Protein AF-000000008453764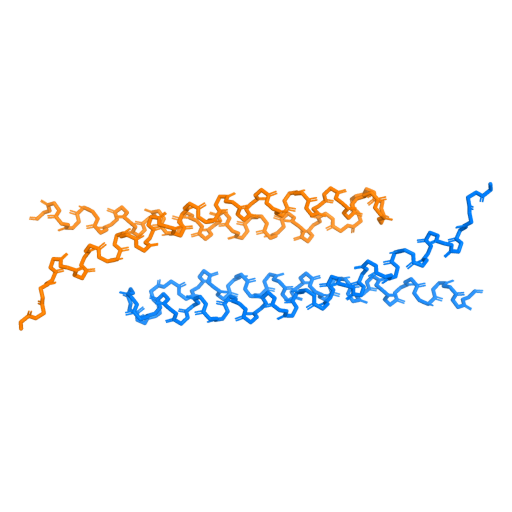3 (afdb_homodimer)

Foldseek 3Di:
DPPPVVVLVVLLVVLVVLLVVLVVVLVVLVVVLVVCCVVVNPPPPVVVSVVVNVVSVVVSVVSVVVSVVSVVVVVD/DPDVVVVLVVLLVVLVVLLVVLVVVLVVLVVVQVVCCVPVNPPPPVVVSVVVNVVSVVVSVVSVVVSVVSVVVVVD

Radius of gyration: 19.72 Å; Cα contacts (8 Å, |Δi|>4): 108; chains: 2; bounding box: 25×71×44 Å

Solvent-accessible surface area (backbone atoms only — not comparable to full-atom values): 8203 Å² total; per-residue (Å²): 125,88,54,64,64,55,53,49,47,52,39,48,52,49,35,53,53,48,42,57,50,39,55,54,47,43,53,52,48,54,53,51,43,54,52,48,30,71,63,74,34,78,77,74,60,46,65,46,45,52,51,46,42,52,48,45,51,54,38,34,50,51,40,52,52,50,44,50,52,53,58,54,60,68,70,103,129,85,54,64,67,56,54,50,49,52,38,47,52,49,35,53,52,46,45,55,50,39,56,54,48,42,54,51,46,54,52,52,45,54,50,47,28,72,64,71,36,77,76,73,60,47,66,46,44,51,52,46,43,49,48,47,52,54,36,32,50,52,39,51,52,51,44,50,53,53,55,54,60,69,71,104

Nearest PDB structures (foldseek):
  6b87-assembly1_A-2  TM=8.446E-01  e=6.698E+00  synthetic construct
  3etx-assembly2_B  TM=4.172E-01  e=1.725E+00  Fusobacterium nucleatum
  6pyu-assembly1_B  TM=4.986E-01  e=2.383E+00  Homo sapiens
  8cwy-assembly1_F  TM=7.274E-01  e=1.571E+00  synthetic construct
  8cwy-assembly1_B  TM=7.202E-01  e=1.675E+00  synthetic construct

Secondary structure (DSSP, 8-state):
---HHHHHHHHHHHHHHHHHHHHHHHHHHHHHHHHHHHHH-TTSSHHHHHHHHHHHHHHHHHHHHHHHHHHHHHH-/---HHHHHHHHHHHHHHHHHHHHHHHHHHHHHHHHHHHHH-TTSSHHHHHHHHHHHHHHHHHHHHHHHHHHHHHH-

pLDDT: mean 89.48, std 11.28, range [46.53, 97.88]

Sequence (152 aa):
MVDINSIHGDKIEFLKSNIAAYEKRIEKIKREKLKAQKILGPNIIDDVYDMRIKTIEDGKQRFENLLKELMENQAMMVDINSIHGDKIEFLKSNIAAYEKRIEKIKREKLKAQKILGPNIIDDVYDMRIKTIEDGKQRFENLLKELMENQAM

Structure (mmCIF, N/CA/C/O backbone):
data_AF-0000000084537643-model_v1
#
loop_
_entity.id
_entity.type
_entity.pdbx_description
1 polymer 'Uncharacterized protein'
#
loop_
_atom_site.group_PDB
_atom_site.id
_atom_site.type_symbol
_atom_site.label_atom_id
_atom_site.label_alt_id
_atom_site.label_comp_id
_atom_site.label_asym_id
_atom_site.label_entity_id
_atom_site.label_seq_id
_atom_site.pdbx_PDB_ins_code
_atom_site.Cartn_x
_atom_site.Cartn_y
_atom_site.Cartn_z
_atom_site.occupancy
_atom_site.B_iso_or_equiv
_atom_site.auth_seq_id
_atom_site.auth_comp_id
_atom_site.auth_asym_id
_atom_site.auth_atom_id
_atom_site.pdbx_PDB_model_num
ATOM 1 N N . MET A 1 1 ? -2.725 -39.375 -4.285 1 46.53 1 MET A N 1
ATOM 2 C CA . MET A 1 1 ? -1.681 -39 -5.234 1 46.53 1 MET A CA 1
ATOM 3 C C . MET A 1 1 ? -1.747 -37.5 -5.562 1 46.53 1 MET A C 1
ATOM 5 O O . MET A 1 1 ? -2.771 -37.031 -6.039 1 46.53 1 MET A O 1
ATOM 9 N N . VAL A 1 2 ? -1.014 -36.844 -4.723 1 56.47 2 VAL A N 1
ATOM 10 C CA . VAL A 1 2 ? -1.14 -35.406 -4.84 1 56.47 2 VAL A CA 1
ATOM 11 C C . VAL A 1 2 ? -0.861 -34.969 -6.277 1 56.47 2 VAL A C 1
ATOM 13 O O . VAL A 1 2 ? 0.199 -35.281 -6.828 1 56.47 2 VAL A O 1
ATOM 16 N N . ASP A 1 3 ? -1.817 -34.594 -6.965 1 62.81 3 ASP A N 1
ATOM 17 C CA . ASP A 1 3 ? -1.731 -34.219 -8.375 1 62.81 3 ASP A CA 1
ATOM 18 C C . ASP A 1 3 ? -0.936 -32.906 -8.547 1 62.81 3 ASP A C 1
ATOM 20 O O . ASP A 1 3 ? -1.397 -31.844 -8.156 1 62.81 3 ASP A O 1
ATOM 24 N N . ILE A 1 4 ? 0.234 -33.031 -8.984 1 69.31 4 ILE A N 1
ATOM 25 C CA . ILE A 1 4 ? 1.209 -31.969 -9.219 1 69.31 4 ILE A CA 1
ATOM 26 C C . ILE A 1 4 ? 0.588 -30.875 -10.086 1 69.31 4 ILE A C 1
ATOM 28 O O . ILE A 1 4 ? 0.836 -29.688 -9.875 1 69.31 4 ILE A O 1
ATOM 32 N N . ASN A 1 5 ? -0.252 -31.344 -10.875 1 69.19 5 ASN A N 1
ATOM 33 C CA . ASN A 1 5 ? -0.907 -30.391 -11.766 1 69.19 5 ASN A CA 1
ATOM 34 C C . ASN A 1 5 ? -1.872 -29.484 -11.008 1 69.19 5 ASN A C 1
ATOM 36 O O . ASN A 1 5 ? -2.023 -28.312 -11.352 1 69.19 5 ASN A O 1
ATOM 40 N N . SER A 1 6 ? -2.471 -30.031 -10.109 1 67.38 6 SER A N 1
ATOM 41 C CA . SER A 1 6 ? -3.404 -29.266 -9.297 1 67.38 6 SER A CA 1
ATOM 42 C C . SER A 1 6 ? -2.672 -28.234 -8.453 1 67.38 6 SER A C 1
ATOM 44 O O . SER A 1 6 ? -3.135 -27.094 -8.312 1 67.38 6 SER A O 1
ATOM 46 N N . ILE A 1 7 ? -1.521 -28.719 -8.031 1 71.44 7 ILE A N 1
ATOM 47 C CA . ILE A 1 7 ? -0.742 -27.812 -7.203 1 71.44 7 ILE A CA 1
ATOM 48 C C . ILE A 1 7 ? -0.223 -26.656 -8.055 1 71.44 7 ILE A C 1
ATOM 50 O O . ILE A 1 7 ? -0.243 -25.5 -7.625 1 71.44 7 ILE A O 1
ATOM 54 N N . HIS A 1 8 ? 0.043 -26.969 -9.258 1 83.56 8 HIS A N 1
ATOM 55 C CA . HIS A 1 8 ? 0.517 -25.953 -10.195 1 83.56 8 HIS A CA 1
ATOM 56 C C . HIS A 1 8 ? -0.595 -24.969 -10.562 1 83.56 8 HIS A C 1
ATOM 58 O O . HIS A 1 8 ? -0.368 -23.766 -10.617 1 83.56 8 HIS A O 1
ATOM 64 N N . GLY A 1 9 ? -1.767 -25.531 -10.664 1 81.81 9 GLY A N 1
ATOM 65 C CA . GLY A 1 9 ? -2.914 -24.688 -10.961 1 81.81 9 GLY A CA 1
ATOM 66 C C . GLY A 1 9 ? -3.27 -23.734 -9.836 1 81.81 9 GLY A C 1
ATOM 67 O O . GLY A 1 9 ? -3.574 -22.562 -10.078 1 81.81 9 GLY A O 1
ATOM 68 N N . ASP A 1 10 ? -3.148 -24.25 -8.695 1 86.62 10 ASP A N 1
ATOM 69 C CA . ASP A 1 10 ? -3.457 -23.438 -7.523 1 86.62 10 ASP A CA 1
ATOM 70 C C . ASP A 1 10 ? -2.467 -22.281 -7.383 1 86.62 10 ASP A C 1
ATOM 72 O O . ASP A 1 10 ? -2.848 -21.172 -7.016 1 86.62 10 ASP A O 1
ATOM 76 N N . LYS A 1 11 ? -1.196 -22.578 -7.73 1 91.62 11 LYS A N 1
ATOM 77 C CA . LYS A 1 11 ? -0.169 -21.547 -7.645 1 91.62 11 LYS A CA 1
ATOM 78 C C . LYS A 1 11 ? -0.389 -20.453 -8.695 1 91.62 11 LYS A C 1
ATOM 80 O O . LYS A 1 11 ? -0.272 -19.266 -8.398 1 91.62 11 LYS A O 1
ATOM 85 N N . ILE A 1 12 ? -0.763 -20.953 -9.859 1 90.94 12 ILE A N 1
ATOM 86 C CA . ILE A 1 12 ? -0.989 -20.016 -10.953 1 90.94 12 ILE A CA 1
ATOM 87 C C . ILE A 1 12 ? -2.182 -19.125 -10.625 1 90.94 12 ILE A C 1
ATOM 89 O O . ILE A 1 12 ? -2.115 -17.906 -10.805 1 90.94 12 ILE A O 1
ATOM 93 N N . GLU A 1 13 ? -3.262 -19.75 -10.109 1 92.12 13 GLU A N 1
ATOM 94 C CA . GLU A 1 13 ? -4.449 -18.984 -9.742 1 92.12 13 GLU A CA 1
ATOM 95 C C . GLU A 1 13 ? -4.145 -18 -8.617 1 92.12 13 GLU A C 1
ATOM 97 O O . GLU A 1 13 ? -4.617 -16.859 -8.641 1 92.12 13 GLU A O 1
ATOM 102 N N . PHE A 1 14 ? -3.398 -18.375 -7.746 1 94.81 14 PHE A N 1
ATOM 103 C CA . PHE A 1 14 ? -3.004 -17.531 -6.629 1 94.81 14 PHE A CA 1
ATOM 104 C C . PHE A 1 14 ? -2.213 -16.328 -7.121 1 94.81 14 PHE A C 1
ATOM 106 O O . PHE A 1 14 ? -2.498 -15.188 -6.73 1 94.81 14 PHE A O 1
ATOM 113 N N . LEU A 1 15 ? -1.319 -16.594 -7.914 1 95.25 15 LEU A N 1
ATOM 114 C CA . LEU A 1 15 ? -0.465 -15.516 -8.414 1 95.25 15 LEU A CA 1
ATOM 115 C C . LEU A 1 15 ? -1.269 -14.523 -9.242 1 95.25 15 LEU A C 1
ATOM 117 O O . LEU A 1 15 ? -1.133 -13.312 -9.07 1 95.25 15 LEU A O 1
ATOM 121 N N . LYS A 1 16 ? -2.141 -15.031 -10.094 1 94.44 16 LYS A N 1
ATOM 122 C CA . LYS A 1 16 ? -2.963 -14.156 -10.922 1 94.44 16 LYS A CA 1
ATOM 123 C C . LYS A 1 16 ? -3.883 -13.289 -10.062 1 94.44 16 LYS A C 1
ATOM 125 O O . LYS A 1 16 ? -4.051 -12.102 -10.32 1 94.44 16 LYS A O 1
ATOM 130 N N . SER A 1 17 ? -4.449 -13.867 -9.047 1 94.25 17 SER A N 1
ATOM 131 C CA . SER A 1 17 ? -5.344 -13.148 -8.148 1 94.25 17 SER A CA 1
ATOM 132 C C . SER A 1 17 ? -4.605 -12.047 -7.398 1 94.25 17 SER A C 1
ATOM 134 O O . SER A 1 17 ? -5.156 -10.961 -7.176 1 94.25 17 SER A O 1
ATOM 136 N N . ASN A 1 18 ? -3.385 -12.367 -7.109 1 94 18 ASN A N 1
ATOM 137 C CA . ASN A 1 18 ? -2.611 -11.375 -6.375 1 94 18 ASN A CA 1
ATOM 138 C C . ASN A 1 18 ? -2.199 -10.211 -7.27 1 94 18 ASN A C 1
ATOM 140 O O . ASN A 1 18 ? -2.203 -9.055 -6.84 1 94 18 ASN A O 1
ATOM 144 N N . ILE A 1 19 ? -1.903 -10.531 -8.453 1 95.06 19 ILE A N 1
ATOM 145 C CA . ILE A 1 19 ? -1.547 -9.477 -9.398 1 95.06 19 ILE A CA 1
ATOM 146 C C . ILE A 1 19 ? -2.725 -8.516 -9.562 1 95.06 19 ILE A C 1
ATOM 148 O O . ILE A 1 19 ? -2.553 -7.297 -9.508 1 95.06 19 ILE A O 1
ATOM 152 N N . ALA A 1 20 ? -3.896 -9.047 -9.703 1 94.62 20 ALA A N 1
ATOM 153 C CA . ALA A 1 20 ? -5.098 -8.227 -9.828 1 94.62 20 ALA A CA 1
ATOM 154 C C . ALA A 1 20 ? -5.344 -7.422 -8.555 1 94.62 20 ALA A C 1
ATOM 156 O O . ALA A 1 20 ? -5.699 -6.242 -8.617 1 94.62 20 ALA A O 1
ATOM 157 N N . ALA A 1 21 ? -5.195 -8.047 -7.387 1 94.38 21 ALA A N 1
ATOM 158 C CA . ALA A 1 21 ? -5.406 -7.383 -6.102 1 94.38 21 ALA A CA 1
ATOM 159 C C . ALA A 1 21 ? -4.43 -6.223 -5.918 1 94.38 21 ALA A C 1
ATOM 161 O O . ALA A 1 21 ? -4.789 -5.18 -5.363 1 94.38 21 ALA A O 1
ATOM 162 N N . TYR A 1 22 ? -3.209 -6.367 -6.43 1 95.06 22 TYR A N 1
ATOM 163 C CA . TYR A 1 22 ? -2.186 -5.336 -6.277 1 95.06 22 TYR A CA 1
ATOM 164 C C . TYR A 1 22 ? -2.527 -4.105 -7.105 1 95.06 22 TYR A C 1
ATOM 166 O O . TYR A 1 22 ? -2.277 -2.975 -6.68 1 95.06 22 TYR A O 1
ATOM 174 N N . GLU A 1 23 ? -3.15 -4.336 -8.188 1 93.44 23 GLU A N 1
ATOM 175 C CA . GLU A 1 23 ? -3.59 -3.211 -9.008 1 93.44 23 GLU A CA 1
ATOM 176 C C . GLU A 1 23 ? -4.656 -2.387 -8.289 1 93.44 23 GLU A C 1
ATOM 178 O O . GLU A 1 23 ? -4.602 -1.155 -8.289 1 93.44 23 GLU A O 1
ATOM 183 N N . LYS A 1 24 ? -5.543 -3.123 -7.645 1 95.69 24 LYS A N 1
ATOM 184 C CA . LYS A 1 24 ? -6.598 -2.451 -6.895 1 95.69 24 LYS A CA 1
ATOM 185 C C . LYS A 1 24 ? -6.031 -1.714 -5.684 1 95.69 24 LYS A C 1
ATOM 187 O O . LYS A 1 24 ? -6.535 -0.653 -5.309 1 95.69 24 LYS A O 1
ATOM 192 N N . ARG A 1 25 ? -4.934 -2.299 -5.125 1 95.25 25 ARG A N 1
ATOM 193 C CA . ARG A 1 25 ? -4.297 -1.681 -3.967 1 95.25 25 ARG A CA 1
ATOM 194 C C . ARG A 1 25 ? -3.625 -0.366 -4.352 1 95.25 25 ARG A C 1
ATOM 196 O O . ARG A 1 25 ? -3.67 0.604 -3.592 1 95.25 25 ARG A O 1
ATOM 203 N N . ILE A 1 26 ? -3.092 -0.337 -5.496 1 97.44 26 ILE A N 1
ATOM 204 C CA . ILE A 1 26 ? -2.428 0.871 -5.973 1 97.44 26 ILE A CA 1
ATOM 205 C C . ILE A 1 26 ? -3.441 2.008 -6.082 1 97.44 26 ILE A C 1
ATOM 207 O O . ILE A 1 26 ? -3.178 3.127 -5.633 1 97.44 26 ILE A O 1
ATOM 211 N N . GLU A 1 27 ? -4.535 1.67 -6.586 1 96.19 27 GLU A N 1
ATOM 212 C CA . GLU A 1 27 ? -5.57 2.688 -6.762 1 96.19 27 GLU A CA 1
ATOM 213 C C . GLU A 1 27 ? -6.09 3.186 -5.418 1 96.19 27 GLU A C 1
ATOM 215 O O . GLU A 1 27 ? -6.363 4.375 -5.254 1 96.19 27 GLU A O 1
ATOM 220 N N . LYS A 1 28 ? -6.277 2.277 -4.496 1 95.88 28 LYS A N 1
ATOM 221 C CA . LYS A 1 28 ? -6.73 2.656 -3.16 1 95.88 28 LYS A CA 1
ATOM 222 C C . LYS A 1 28 ? -5.734 3.602 -2.492 1 95.88 28 LYS A C 1
ATOM 224 O O . LYS A 1 28 ? -6.133 4.586 -1.863 1 95.88 28 LYS A O 1
ATOM 229 N N . ILE A 1 29 ? -4.414 3.328 -2.648 1 97 29 ILE A N 1
ATOM 230 C CA . ILE A 1 29 ? -3.379 4.145 -2.021 1 97 29 ILE A CA 1
ATOM 231 C C . ILE A 1 29 ? -3.367 5.535 -2.65 1 97 29 ILE A C 1
ATOM 233 O O . ILE A 1 29 ? -3.184 6.535 -1.953 1 97 29 ILE A O 1
ATOM 237 N N . LYS A 1 30 ? -3.617 5.551 -3.924 1 97.38 30 LYS A N 1
ATOM 238 C CA . LYS A 1 30 ? -3.67 6.848 -4.598 1 97.38 30 LYS A CA 1
ATOM 239 C C . LYS A 1 30 ? -4.824 7.691 -4.074 1 97.38 30 LYS A C 1
ATOM 241 O O . LYS A 1 30 ? -4.68 8.898 -3.883 1 97.38 30 LYS A O 1
ATOM 246 N N . ARG A 1 31 ? -5.984 7.082 -3.834 1 96.12 31 ARG A N 1
ATOM 247 C CA . ARG A 1 31 ? -7.137 7.785 -3.277 1 96.12 31 ARG A CA 1
ATOM 248 C C . ARG A 1 31 ? -6.859 8.25 -1.853 1 96.12 31 ARG A C 1
ATOM 250 O O . ARG A 1 31 ? -7.258 9.352 -1.464 1 96.12 31 ARG A O 1
ATOM 257 N N . GLU A 1 32 ? -6.199 7.457 -1.043 1 95.69 32 GLU A N 1
ATOM 258 C CA . GLU A 1 32 ? -5.816 7.82 0.319 1 95.69 32 GLU A CA 1
ATOM 259 C C . GLU A 1 32 ? -4.875 9.023 0.329 1 95.69 32 GLU A C 1
ATOM 261 O O . GLU A 1 32 ? -4.965 9.875 1.211 1 95.69 32 GLU A O 1
ATOM 266 N N . LYS A 1 33 ? -3.959 8.992 -0.632 1 96.75 33 LYS A N 1
ATOM 267 C CA . LYS A 1 33 ? -3.029 10.109 -0.762 1 96.75 33 LYS A CA 1
ATOM 268 C C . LYS A 1 33 ? -3.773 11.422 -0.99 1 96.75 33 LYS A C 1
ATOM 270 O O . LYS A 1 33 ? -3.475 12.43 -0.348 1 96.75 33 LYS A O 1
ATOM 275 N N . LEU A 1 34 ? -4.699 11.422 -1.859 1 96.75 34 LEU A N 1
ATOM 276 C CA . LEU A 1 34 ? -5.465 12.625 -2.182 1 96.75 34 LEU A CA 1
ATOM 277 C C . LEU A 1 34 ? -6.238 13.117 -0.963 1 96.75 34 LEU A C 1
ATOM 279 O O . LEU A 1 34 ? -6.305 14.32 -0.712 1 96.75 34 LEU A O 1
ATOM 283 N N . LYS A 1 35 ? -6.82 12.211 -0.244 1 94.81 35 LYS A N 1
ATOM 284 C CA . LYS A 1 35 ? -7.527 12.57 0.982 1 94.81 35 LYS A CA 1
ATOM 285 C C . LYS A 1 35 ? -6.582 13.227 1.986 1 94.81 35 LYS A C 1
ATOM 287 O O . LYS A 1 35 ? -6.934 14.227 2.617 1 94.81 35 LYS A O 1
ATOM 292 N N . ALA A 1 36 ? -5.41 12.602 2.193 1 95.38 36 ALA A N 1
ATOM 293 C CA . ALA A 1 36 ? -4.418 13.148 3.113 1 95.38 36 ALA A CA 1
ATOM 294 C C . ALA A 1 36 ? -4.02 14.562 2.707 1 95.38 36 ALA A C 1
ATOM 296 O O . ALA A 1 36 ? -3.859 15.438 3.562 1 95.38 36 ALA A O 1
ATOM 297 N N . GLN A 1 37 ? -3.9 14.789 1.383 1 94.94 37 GLN A N 1
ATOM 298 C CA . GLN A 1 37 ? -3.541 16.109 0.867 1 94.94 37 GLN A CA 1
ATOM 299 C C . GLN A 1 37 ? -4.605 17.141 1.212 1 94.94 37 GLN A C 1
ATOM 301 O O . GLN A 1 37 ? -4.281 18.281 1.533 1 94.94 37 GLN A O 1
ATOM 306 N N . LYS A 1 38 ? -5.824 16.734 1.18 1 93.5 38 LYS A N 1
ATOM 307 C CA . LYS A 1 38 ? -6.934 17.641 1.465 1 93.5 38 LYS A CA 1
ATOM 308 C C . LYS A 1 38 ? -6.969 18.016 2.943 1 93.5 38 LYS A C 1
ATOM 310 O O . LYS A 1 38 ? -7.309 19.156 3.291 1 93.5 38 LYS A O 1
ATOM 315 N N . ILE A 1 39 ? -6.578 17.109 3.74 1 93.31 39 ILE A N 1
ATOM 316 C CA . ILE A 1 39 ? -6.73 17.312 5.176 1 93.31 39 ILE A CA 1
ATOM 317 C C . ILE A 1 39 ? -5.461 17.953 5.742 1 93.31 39 ILE A C 1
ATOM 319 O O . ILE A 1 39 ? -5.531 18.906 6.516 1 93.31 39 ILE A O 1
ATOM 323 N N . LEU A 1 40 ? -4.312 17.453 5.383 1 93.19 40 LEU A N 1
ATOM 324 C CA . LEU A 1 40 ? -3.049 17.875 5.984 1 93.19 40 LEU A CA 1
ATOM 325 C C . LEU A 1 40 ? -2.408 18.984 5.168 1 93.19 40 LEU A C 1
ATOM 327 O O . LEU A 1 40 ? -1.573 19.734 5.684 1 93.19 40 LEU A O 1
ATOM 331 N N . GLY A 1 41 ? -2.732 19.062 3.92 1 89.31 41 GLY A N 1
ATOM 332 C CA . GLY A 1 41 ? -2.084 19.984 2.998 1 89.31 41 GLY A CA 1
ATOM 333 C C . GLY A 1 41 ? -1.205 19.297 1.978 1 89.31 41 GLY A C 1
ATOM 334 O O . GLY A 1 41 ? -0.812 18.141 2.174 1 89.31 41 GLY A O 1
ATOM 335 N N . PRO A 1 42 ? -0.934 19.922 0.904 1 89.19 42 PRO A N 1
ATOM 336 C CA . PRO A 1 42 ? -0.201 19.297 -0.201 1 89.19 42 PRO A CA 1
ATOM 337 C C . PRO A 1 42 ? 1.234 18.938 0.174 1 89.19 42 PRO A C 1
ATOM 339 O O . PRO A 1 42 ? 1.89 19.672 0.912 1 89.19 42 PRO A O 1
ATOM 342 N N . ASN A 1 43 ? 1.778 17.719 -0.177 1 87.5 43 ASN A N 1
ATOM 343 C CA . ASN A 1 43 ? 3.15 17.234 -0.201 1 87.5 43 ASN A CA 1
ATOM 344 C C . ASN A 1 43 ? 3.664 16.922 1.205 1 87.5 43 ASN A C 1
ATOM 346 O O . ASN A 1 43 ? 4.852 16.672 1.394 1 87.5 43 ASN A O 1
ATOM 350 N N . ILE A 1 44 ? 2.729 17.016 2.232 1 89.06 44 ILE A N 1
ATOM 351 C CA . ILE A 1 44 ? 3.172 16.859 3.615 1 89.06 44 ILE A CA 1
ATOM 352 C C . ILE A 1 44 ? 3.633 15.43 3.859 1 89.06 44 ILE A C 1
ATOM 354 O O . ILE A 1 44 ? 4.672 15.203 4.484 1 89.06 44 ILE A O 1
ATOM 358 N N . ILE A 1 45 ? 2.883 14.516 3.334 1 91.5 45 ILE A N 1
ATOM 359 C CA . ILE A 1 45 ? 3.27 13.125 3.57 1 91.5 45 ILE A CA 1
ATOM 360 C C . ILE A 1 45 ? 3.145 12.328 2.275 1 91.5 45 ILE A C 1
ATOM 362 O O . ILE A 1 45 ? 2.818 11.141 2.301 1 91.5 45 ILE A O 1
ATOM 366 N N . ASP A 1 46 ? 3.367 12.961 1.225 1 94.38 46 ASP A N 1
ATOM 367 C CA . ASP A 1 46 ? 3.295 12.305 -0.076 1 94.38 46 ASP A CA 1
ATOM 368 C C . ASP A 1 46 ? 4.316 11.172 -0.178 1 94.38 46 ASP A C 1
ATOM 370 O O . ASP A 1 46 ? 4.082 10.18 -0.869 1 94.38 46 ASP A O 1
ATOM 374 N N . ASP A 1 47 ? 5.414 11.406 0.458 1 94.44 47 ASP A N 1
ATOM 375 C CA . ASP A 1 47 ? 6.492 10.43 0.385 1 94.44 47 ASP A CA 1
ATOM 376 C C . ASP A 1 47 ? 6.051 9.078 0.945 1 94.44 47 ASP A C 1
ATOM 378 O O . ASP A 1 47 ? 6.469 8.031 0.453 1 94.44 47 ASP A O 1
ATOM 382 N N . VAL A 1 48 ? 5.207 9.102 1.981 1 95.75 48 VAL A N 1
ATOM 383 C CA . VAL A 1 48 ? 4.688 7.867 2.574 1 95.75 48 VAL A CA 1
ATOM 384 C C . VAL A 1 48 ? 3.881 7.094 1.536 1 95.75 48 VAL A C 1
ATOM 386 O O . VAL A 1 48 ? 4.105 5.898 1.333 1 95.75 48 VAL A O 1
ATOM 389 N N . TYR A 1 49 ? 3.018 7.746 0.845 1 96.81 49 TYR A N 1
ATOM 390 C CA . TYR A 1 49 ? 2.135 7.102 -0.12 1 96.81 49 TYR A CA 1
ATOM 391 C C . TYR A 1 49 ? 2.902 6.691 -1.372 1 96.81 49 TYR A C 1
ATOM 393 O O . TYR A 1 49 ? 2.646 5.633 -1.945 1 96.81 49 TYR A O 1
ATOM 401 N N . ASP A 1 50 ? 3.863 7.52 -1.783 1 96.88 50 ASP A N 1
ATOM 402 C CA . ASP A 1 50 ? 4.672 7.188 -2.953 1 96.88 50 ASP A CA 1
ATOM 403 C C . ASP A 1 50 ? 5.527 5.949 -2.699 1 96.88 50 ASP A C 1
ATOM 405 O O . ASP A 1 50 ? 5.672 5.098 -3.58 1 96.88 50 ASP A O 1
ATOM 409 N N . MET A 1 51 ? 6.016 5.82 -1.517 1 96.62 51 MET A N 1
ATOM 410 C CA . MET A 1 51 ? 6.805 4.645 -1.156 1 96.62 51 MET A CA 1
ATOM 411 C C . MET A 1 51 ? 5.93 3.4 -1.092 1 96.62 51 MET A C 1
ATOM 413 O O . MET A 1 51 ? 6.348 2.318 -1.507 1 96.62 51 MET A O 1
ATOM 417 N N . ARG A 1 52 ? 4.699 3.609 -0.597 1 96.19 52 ARG A N 1
ATOM 418 C CA . ARG A 1 52 ? 3.771 2.486 -0.551 1 96.19 52 ARG A CA 1
ATOM 419 C C . ARG A 1 52 ? 3.424 2.006 -1.956 1 96.19 52 ARG A C 1
ATOM 421 O O . ARG A 1 52 ? 3.43 0.803 -2.225 1 96.19 52 ARG A O 1
ATOM 428 N N . ILE A 1 53 ? 3.172 2.938 -2.844 1 97.88 53 ILE A N 1
ATOM 429 C CA . ILE A 1 53 ? 2.814 2.6 -4.219 1 97.88 53 ILE A CA 1
ATOM 430 C C . ILE A 1 53 ? 3.971 1.859 -4.887 1 97.88 53 ILE A C 1
ATOM 432 O O . ILE A 1 53 ? 3.768 0.813 -5.508 1 97.88 53 ILE A O 1
ATOM 436 N N . LYS A 1 54 ? 5.152 2.436 -4.688 1 97.69 54 LYS A N 1
ATOM 437 C CA . LYS A 1 54 ? 6.324 1.818 -5.301 1 97.69 54 LYS A CA 1
ATOM 438 C C . LYS A 1 54 ? 6.52 0.39 -4.801 1 97.69 54 LYS A C 1
ATOM 440 O O . LYS A 1 54 ? 6.836 -0.509 -5.582 1 97.69 54 LYS A O 1
ATOM 445 N N . THR A 1 55 ? 6.355 0.195 -3.518 1 97.88 55 THR A N 1
ATOM 446 C CA . THR A 1 55 ? 6.527 -1.122 -2.916 1 97.88 55 THR A CA 1
ATOM 447 C C . THR A 1 55 ? 5.508 -2.109 -3.473 1 97.88 55 THR A C 1
ATOM 449 O O . THR A 1 55 ? 5.832 -3.271 -3.729 1 97.88 55 THR A O 1
ATOM 452 N N . ILE A 1 56 ? 4.227 -1.723 -3.633 1 97.31 56 ILE A N 1
ATOM 453 C CA . ILE A 1 56 ? 3.176 -2.576 -4.176 1 97.31 56 ILE A CA 1
ATOM 454 C C . ILE A 1 56 ? 3.48 -2.904 -5.637 1 97.31 56 ILE A C 1
ATOM 456 O O . ILE A 1 56 ? 3.307 -4.047 -6.07 1 97.31 56 ILE A O 1
ATOM 460 N N . GLU A 1 57 ? 3.994 -1.918 -6.387 1 97 57 GLU A N 1
ATOM 461 C CA . GLU A 1 57 ? 4.367 -2.148 -7.781 1 97 57 GLU A CA 1
ATOM 462 C C . GLU A 1 57 ? 5.496 -3.168 -7.887 1 97 57 GLU A C 1
ATOM 464 O O . GLU A 1 57 ? 5.453 -4.062 -8.734 1 97 57 GLU A O 1
ATOM 469 N N . ASP A 1 58 ? 6.465 -2.957 -7.039 1 96.19 58 ASP A N 1
ATOM 470 C CA . ASP A 1 58 ? 7.578 -3.9 -7.012 1 96.19 58 ASP A CA 1
ATOM 471 C C . ASP A 1 58 ? 7.094 -5.309 -6.672 1 96.19 58 ASP A C 1
ATOM 473 O O . ASP A 1 58 ? 7.559 -6.289 -7.258 1 96.19 58 ASP A O 1
ATOM 477 N N . GLY A 1 59 ? 6.215 -5.352 -5.621 1 95.62 59 GLY A N 1
ATOM 478 C CA . GLY A 1 59 ? 5.637 -6.637 -5.266 1 95.62 59 GLY A CA 1
ATOM 479 C C . GLY A 1 59 ? 4.855 -7.273 -6.398 1 95.62 59 GLY A C 1
ATOM 480 O O . GLY A 1 59 ? 4.973 -8.477 -6.641 1 95.62 59 GLY A O 1
ATOM 481 N N . LYS A 1 60 ? 4.098 -6.477 -7.145 1 96.69 60 LYS A N 1
ATOM 482 C CA . LYS A 1 60 ? 3.344 -6.969 -8.297 1 96.69 60 LYS A CA 1
ATOM 483 C C . LYS A 1 60 ? 4.273 -7.562 -9.352 1 96.69 60 LYS A C 1
ATOM 485 O O . LYS A 1 60 ? 3.998 -8.633 -9.898 1 96.69 60 LYS A O 1
ATOM 490 N N . GLN A 1 61 ? 5.277 -6.875 -9.594 1 96.44 61 GLN A N 1
ATOM 491 C CA . GLN A 1 61 ? 6.242 -7.336 -10.586 1 96.44 61 GLN A CA 1
ATOM 492 C C . GLN A 1 61 ? 6.84 -8.68 -10.188 1 96.44 61 GLN A C 1
ATOM 494 O O . GLN A 1 61 ? 7.082 -9.539 -11.047 1 96.44 61 GLN A O 1
ATOM 499 N N . ARG A 1 62 ? 7.148 -8.828 -8.969 1 95.5 62 ARG A N 1
ATOM 500 C CA . ARG A 1 62 ? 7.676 -10.094 -8.469 1 95.5 62 ARG A CA 1
ATOM 501 C C . ARG A 1 62 ? 6.695 -11.227 -8.727 1 95.5 62 ARG A C 1
ATOM 503 O O . ARG A 1 62 ? 7.094 -12.328 -9.125 1 95.5 62 ARG A O 1
ATOM 510 N N . PHE A 1 63 ? 5.363 -11.047 -8.445 1 94.94 63 PHE A N 1
ATOM 511 C CA . PHE A 1 63 ? 4.332 -12.039 -8.711 1 94.94 63 PHE A CA 1
ATOM 512 C C . PHE A 1 63 ? 4.258 -12.367 -10.195 1 94.94 63 PHE A C 1
ATOM 514 O O . PHE A 1 63 ? 4.113 -13.523 -10.578 1 94.94 63 PHE A O 1
ATOM 521 N N . GLU A 1 64 ? 4.398 -11.328 -11.016 1 95.38 64 GLU A N 1
ATOM 522 C CA . GLU A 1 64 ? 4.355 -11.516 -12.469 1 95.38 64 GLU A CA 1
ATOM 523 C C . GLU A 1 64 ? 5.531 -12.367 -12.945 1 95.38 64 GLU A C 1
ATOM 525 O O . GLU A 1 64 ? 5.367 -13.234 -13.805 1 95.38 64 GLU A O 1
ATOM 530 N N . ASN A 1 65 ? 6.652 -12.062 -12.359 1 94.19 65 ASN A N 1
ATOM 531 C CA . ASN A 1 65 ? 7.832 -12.836 -12.727 1 94.19 65 ASN A CA 1
ATOM 532 C C . ASN A 1 65 ? 7.695 -14.297 -12.32 1 94.19 65 ASN A C 1
ATOM 534 O O . ASN A 1 65 ? 8.062 -15.195 -13.07 1 94.19 65 ASN A O 1
ATOM 538 N N . LEU A 1 66 ? 7.199 -14.5 -11.133 1 93.12 66 LEU A N 1
ATOM 539 C CA . LEU A 1 66 ? 6.996 -15.867 -10.656 1 93.12 66 LEU A CA 1
ATOM 540 C C . LEU A 1 66 ? 5.98 -16.594 -11.523 1 93.12 66 LEU A C 1
ATOM 542 O O . LEU A 1 66 ? 6.16 -17.781 -11.828 1 93.12 66 LEU A O 1
ATOM 546 N N . LEU A 1 67 ? 4.883 -15.945 -11.859 1 93.12 67 LEU A N 1
ATOM 547 C CA . LEU A 1 67 ? 3.861 -16.531 -12.719 1 93.12 67 LEU A CA 1
ATOM 548 C C . LEU A 1 67 ? 4.457 -16.953 -14.062 1 93.12 67 LEU A C 1
ATOM 550 O O . LEU A 1 67 ? 4.199 -18.062 -14.539 1 93.12 67 LEU A O 1
ATOM 554 N N . LYS A 1 68 ? 5.312 -16.047 -14.609 1 93.12 68 LYS A N 1
ATOM 555 C CA . LYS A 1 68 ? 5.969 -16.344 -15.883 1 93.12 68 LYS A CA 1
ATOM 556 C C . LYS A 1 68 ? 6.855 -17.578 -15.766 1 93.12 68 LYS A C 1
ATOM 558 O O . LYS A 1 68 ? 6.855 -18.438 -16.656 1 93.12 68 LYS A O 1
ATOM 563 N N . GLU A 1 69 ? 7.57 -17.688 -14.766 1 88.56 69 GLU A N 1
ATOM 564 C CA . GLU A 1 69 ? 8.453 -18.844 -14.547 1 88.56 69 GLU A CA 1
ATOM 565 C C . GLU A 1 69 ? 7.656 -20.141 -14.453 1 88.56 69 GLU A C 1
ATOM 567 O O . GLU A 1 69 ? 8.062 -21.156 -15.008 1 88.56 69 GLU A O 1
ATOM 572 N N . LEU A 1 70 ? 6.578 -20.094 -13.75 1 86.44 70 LEU A N 1
ATOM 573 C CA . LEU A 1 70 ? 5.746 -21.281 -13.57 1 86.44 70 LEU A CA 1
ATOM 574 C C . LEU A 1 70 ? 5.125 -21.703 -14.891 1 86.44 70 LEU A C 1
ATOM 576 O O . LEU A 1 70 ? 5.055 -22.906 -15.188 1 86.44 70 LEU A O 1
ATOM 580 N N . MET A 1 71 ? 4.605 -20.781 -15.617 1 86.81 71 MET A N 1
ATOM 581 C CA . MET A 1 71 ? 3.973 -21.078 -16.891 1 86.81 71 MET A CA 1
ATOM 582 C C . MET A 1 71 ? 4.992 -21.625 -17.891 1 86.81 71 MET A C 1
ATOM 584 O O . MET A 1 71 ? 4.676 -22.516 -18.688 1 86.81 71 MET A O 1
ATOM 588 N N . GLU A 1 72 ? 6.277 -21.219 -17.844 1 80.88 72 GLU A N 1
ATOM 589 C CA . GLU A 1 72 ? 7.328 -21.703 -18.734 1 80.88 72 GLU A CA 1
ATOM 590 C C . GLU A 1 72 ? 7.789 -23.109 -18.344 1 80.88 72 GLU A C 1
ATOM 592 O O . GLU A 1 72 ? 8.133 -23.906 -19.203 1 80.88 72 GLU A O 1
ATOM 597 N N . ASN A 1 73 ? 7.82 -23.406 -17.016 1 76.25 73 ASN A N 1
ATOM 598 C CA . ASN A 1 73 ? 8.211 -24.734 -16.562 1 76.25 73 ASN A CA 1
ATOM 599 C C . ASN A 1 73 ? 7.141 -25.766 -16.859 1 76.25 73 ASN A C 1
ATOM 601 O O . ASN A 1 73 ? 7.445 -26.953 -17.047 1 76.25 73 ASN A O 1
ATOM 605 N N . GLN A 1 74 ? 5.898 -25.344 -16.891 1 68.19 74 GLN A N 1
ATOM 606 C CA . GLN A 1 74 ? 4.832 -26.266 -17.266 1 68.19 74 GLN A CA 1
ATOM 607 C C . GLN A 1 74 ? 4.906 -26.625 -18.75 1 68.19 74 GLN A C 1
ATOM 609 O O . GLN A 1 74 ? 4.566 -27.75 -19.141 1 68.19 74 GLN A O 1
ATOM 614 N N . ALA A 1 75 ? 5.348 -25.672 -19.422 1 62.12 75 ALA A N 1
ATOM 615 C CA . ALA A 1 75 ? 5.395 -25.906 -20.875 1 62.12 75 ALA A CA 1
ATOM 616 C C . ALA A 1 75 ? 6.555 -26.828 -21.234 1 62.12 75 ALA A C 1
ATOM 618 O O . ALA A 1 75 ? 6.527 -27.484 -22.281 1 62.12 75 ALA A O 1
ATOM 619 N N . MET A 1 76 ? 7.52 -26.953 -20.516 1 53.31 76 MET A N 1
ATOM 620 C CA . MET A 1 76 ? 8.633 -27.828 -20.844 1 53.31 76 MET A CA 1
ATOM 621 C C . MET A 1 76 ? 8.391 -29.234 -20.328 1 53.31 76 MET A C 1
ATOM 623 O O . MET A 1 76 ? 8.781 -30.219 -20.969 1 53.31 76 MET A O 1
ATOM 627 N N . MET B 1 1 ? -15.203 32.375 9.219 1 50.53 1 MET B N 1
ATOM 628 C CA . MET B 1 1 ? -13.984 32.375 10.016 1 50.53 1 MET B CA 1
ATOM 629 C C . MET B 1 1 ? -13.492 30.969 10.289 1 50.53 1 MET B C 1
ATOM 631 O O . MET B 1 1 ? -14.227 30.156 10.859 1 50.53 1 MET B O 1
ATOM 635 N N . VAL B 1 2 ? -12.727 30.453 9.422 1 59.28 2 VAL B N 1
ATOM 636 C CA . VAL B 1 2 ? -12.281 29.062 9.523 1 59.28 2 VAL B CA 1
ATOM 637 C C . VAL B 1 2 ? -11.609 28.844 10.875 1 59.28 2 VAL B C 1
ATOM 639 O O . VAL B 1 2 ? -10.68 29.562 11.242 1 59.28 2 VAL B O 1
ATOM 642 N N . ASP B 1 3 ? -12.18 28.078 11.719 1 65.38 3 ASP B N 1
ATOM 643 C CA . ASP B 1 3 ? -11.688 27.844 13.07 1 65.38 3 ASP B CA 1
ATOM 644 C C . ASP B 1 3 ? -10.445 26.953 13.055 1 65.38 3 ASP B C 1
ATOM 646 O O . ASP B 1 3 ? -10.531 25.766 12.758 1 65.38 3 ASP B O 1
ATOM 650 N N . ILE B 1 4 ? -9.328 27.516 13.133 1 68.88 4 ILE B N 1
ATOM 651 C CA . ILE B 1 4 ? -7.996 26.922 13.102 1 68.88 4 ILE B CA 1
ATOM 652 C C . ILE B 1 4 ? -7.949 25.719 14.055 1 68.88 4 ILE B C 1
ATOM 654 O O . ILE B 1 4 ? -7.312 24.719 13.758 1 68.88 4 ILE B O 1
ATOM 658 N N . ASN B 1 5 ? -8.758 25.859 15.055 1 67.94 5 ASN B N 1
ATOM 659 C CA . ASN B 1 5 ? -8.789 24.766 16.031 1 67.94 5 ASN B CA 1
ATOM 660 C C . ASN B 1 5 ? -9.484 23.531 15.484 1 67.94 5 ASN B C 1
ATOM 662 O O . ASN B 1 5 ? -9.086 22.406 15.789 1 67.94 5 ASN B O 1
ATOM 666 N N . SER B 1 6 ? -10.422 23.781 14.609 1 70.19 6 SER B N 1
ATOM 667 C CA . SER B 1 6 ? -11.156 22.672 14 1 70.19 6 SER B CA 1
ATOM 668 C C . SER B 1 6 ? -10.297 21.953 12.961 1 70.19 6 SER B C 1
ATOM 670 O O . SER B 1 6 ? -10.305 20.719 12.891 1 70.19 6 SER B O 1
ATOM 672 N N . ILE B 1 7 ? -9.461 22.812 12.391 1 71.88 7 ILE B N 1
ATOM 673 C CA . ILE B 1 7 ? -8.586 22.25 11.367 1 71.88 7 ILE B CA 1
ATOM 674 C C . ILE B 1 7 ? -7.504 21.406 12.031 1 71.88 7 ILE B C 1
ATOM 676 O O . ILE B 1 7 ? -7.176 20.312 11.547 1 71.88 7 ILE B O 1
ATOM 680 N N . HIS B 1 8 ? -7.176 21.859 13.141 1 83.62 8 HIS B N 1
ATOM 681 C CA . HIS B 1 8 ? -6.156 21.141 13.898 1 83.62 8 HIS B CA 1
ATOM 682 C C . HIS B 1 8 ? -6.699 19.828 14.453 1 83.62 8 HIS B C 1
ATOM 684 O O . HIS B 1 8 ? -6.02 18.797 14.398 1 83.62 8 HIS B O 1
ATOM 690 N N . GLY B 1 9 ? -7.91 19.891 14.797 1 82.62 9 GLY B N 1
ATOM 691 C CA . GLY B 1 9 ? -8.562 18.688 15.297 1 82.62 9 GLY B CA 1
ATOM 692 C C . GLY B 1 9 ? -8.766 17.641 14.227 1 82.62 9 GLY B C 1
ATOM 693 O O . GLY B 1 9 ? -8.539 16.453 14.469 1 82.62 9 GLY B O 1
ATOM 694 N N . ASP B 1 10 ? -9.109 18.125 13.109 1 87.06 10 ASP B N 1
ATOM 695 C CA . ASP B 1 10 ? -9.336 17.219 11.984 1 87.06 10 ASP B CA 1
ATOM 696 C C . ASP B 1 10 ? -8.039 16.516 11.578 1 87.06 10 ASP B C 1
ATOM 698 O O . ASP B 1 10 ? -8.039 15.328 11.25 1 87.06 10 ASP B O 1
ATOM 702 N N . LYS B 1 11 ? -6.98 17.297 11.688 1 91.81 11 LYS B N 1
ATOM 703 C CA . LYS B 1 11 ? -5.684 16.734 11.32 1 91.81 11 LYS B CA 1
ATOM 704 C C . LYS B 1 11 ? -5.234 15.68 12.336 1 91.81 11 LYS B C 1
ATOM 706 O O . LYS B 1 11 ? -4.742 14.617 11.961 1 91.81 11 LYS B O 1
ATOM 711 N N . ILE B 1 12 ? -5.5 16.047 13.539 1 91.19 12 ILE B N 1
ATOM 712 C CA . ILE B 1 12 ? -5.117 15.141 14.609 1 91.19 12 ILE B CA 1
ATOM 713 C C . ILE B 1 12 ? -5.922 13.852 14.5 1 91.19 12 ILE B C 1
ATOM 715 O O . ILE B 1 12 ? -5.363 12.758 14.602 1 91.19 12 ILE B O 1
ATOM 719 N N . GLU B 1 13 ? -7.211 14.008 14.273 1 91.69 13 GLU B N 1
ATOM 720 C CA . GLU B 1 13 ? -8.07 12.836 14.141 1 91.69 13 GLU B CA 1
ATOM 721 C C . GLU B 1 13 ? -7.684 12 12.93 1 91.69 13 GLU B C 1
ATOM 723 O O . GLU B 1 13 ? -7.668 10.766 12.992 1 91.69 13 GLU B O 1
ATOM 728 N N . PHE B 1 14 ? -7.352 12.602 11.906 1 94.75 14 PHE B N 1
ATOM 729 C CA . PHE B 1 14 ? -6.91 11.938 10.688 1 94.75 14 PHE B CA 1
ATOM 730 C C . PHE B 1 14 ? -5.637 11.133 10.938 1 94.75 14 PHE B C 1
ATOM 732 O O . PHE B 1 14 ? -5.551 9.961 10.562 1 94.75 14 PHE B O 1
ATOM 739 N N . LEU B 1 15 ? -4.773 11.734 11.578 1 95.44 15 LEU B N 1
ATOM 740 C CA . LEU B 1 15 ? -3.488 11.086 11.82 1 95.44 15 LEU B CA 1
ATOM 741 C C . LEU B 1 15 ? -3.648 9.891 12.75 1 95.44 15 LEU B C 1
ATOM 743 O O . LEU B 1 15 ? -3.104 8.812 12.492 1 95.44 15 LEU B O 1
ATOM 747 N N . LYS B 1 16 ? -4.438 10.094 13.773 1 94.19 16 LYS B N 1
ATOM 748 C CA . LYS B 1 16 ? -4.672 9 14.711 1 94.19 16 LYS B CA 1
ATOM 749 C C . LYS B 1 16 ? -5.355 7.82 14.031 1 94.19 16 LYS B C 1
ATOM 751 O O . LYS B 1 16 ? -5 6.664 14.266 1 94.19 16 LYS B O 1
ATOM 756 N N . SER B 1 17 ? -6.297 8.078 13.203 1 94.38 17 SER B N 1
ATOM 757 C CA . SER B 1 17 ? -7.027 7.031 12.484 1 94.38 17 SER B CA 1
ATOM 758 C C . SER B 1 17 ? -6.113 6.273 11.531 1 94.38 17 SER B C 1
ATOM 760 O O . SER B 1 17 ? -6.242 5.055 11.375 1 94.38 17 SER B O 1
ATOM 762 N N . ASN B 1 18 ? -5.227 7.051 10.992 1 94.12 18 ASN B N 1
ATOM 763 C CA . ASN B 1 18 ? -4.309 6.398 10.062 1 94.12 18 ASN B CA 1
ATOM 764 C C . ASN B 1 18 ? -3.305 5.516 10.789 1 94.12 18 ASN B C 1
ATOM 766 O O . ASN B 1 18 ? -2.967 4.43 10.312 1 94.12 18 ASN B O 1
ATOM 770 N N . ILE B 1 19 ? -2.877 5.93 11.938 1 95.75 19 ILE B N 1
ATOM 771 C CA . ILE B 1 19 ? -1.95 5.129 12.727 1 95.75 19 ILE B CA 1
ATOM 772 C C . ILE B 1 19 ? -2.605 3.801 13.109 1 95.75 19 ILE B C 1
ATOM 774 O O . ILE B 1 19 ? -1.998 2.738 12.961 1 95.75 19 ILE B O 1
ATOM 778 N N . ALA B 1 20 ? -3.861 3.879 13.492 1 93.88 20 ALA B N 1
ATOM 779 C CA . ALA B 1 20 ? -4.605 2.67 13.828 1 93.88 20 ALA B CA 1
ATOM 780 C C . ALA B 1 20 ? -4.793 1.78 12.602 1 93.88 20 ALA B C 1
ATOM 782 O O . ALA B 1 20 ? -4.652 0.558 12.688 1 93.88 20 ALA B O 1
ATOM 783 N N . ALA B 1 21 ? -5.129 2.359 11.461 1 94.5 21 ALA B N 1
ATOM 784 C CA . ALA B 1 21 ? -5.34 1.619 10.219 1 94.5 21 ALA B CA 1
ATOM 785 C C . ALA B 1 21 ? -4.059 0.912 9.781 1 94.5 21 ALA B C 1
ATOM 787 O O . ALA B 1 21 ? -4.109 -0.207 9.258 1 94.5 21 ALA B O 1
ATOM 788 N N . TYR B 1 22 ? -2.93 1.543 10.039 1 95.38 22 TYR B N 1
ATOM 789 C CA . TYR B 1 22 ? -1.653 0.973 9.617 1 95.38 22 TYR B CA 1
ATOM 790 C C . TYR B 1 22 ? -1.308 -0.257 10.445 1 95.38 22 TYR B C 1
ATOM 792 O O . TYR B 1 22 ? -0.751 -1.228 9.93 1 95.38 22 TYR B O 1
ATOM 800 N N . GLU B 1 23 ? -1.709 -0.253 11.648 1 94.12 23 GLU B N 1
ATOM 801 C CA . GLU B 1 23 ? -1.509 -1.424 12.5 1 94.12 23 GLU B CA 1
ATOM 802 C C . GLU B 1 23 ? -2.305 -2.619 11.984 1 94.12 23 GLU B C 1
ATOM 804 O O .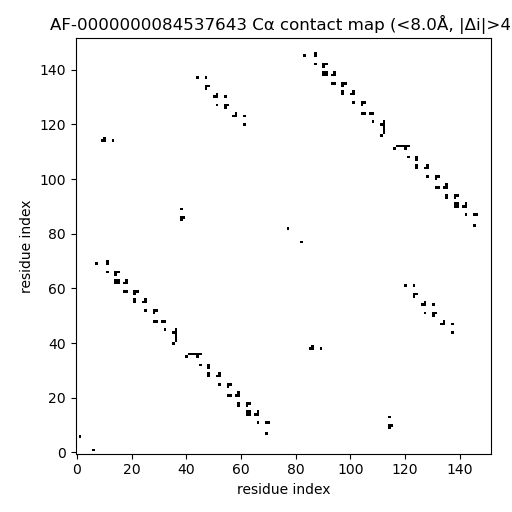 GLU B 1 23 ? -1.788 -3.738 11.93 1 94.12 23 GLU B O 1
ATOM 809 N N . LYS B 1 24 ? -3.52 -2.281 11.547 1 95.69 24 LYS B N 1
ATOM 810 C CA . LYS B 1 24 ? -4.371 -3.342 11.023 1 95.69 24 LYS B CA 1
ATOM 811 C C . LYS B 1 24 ? -3.846 -3.854 9.68 1 95.69 24 LYS B C 1
ATOM 813 O O . LYS B 1 24 ? -3.965 -5.039 9.375 1 95.69 24 LYS B O 1
ATOM 818 N N . ARG B 1 25 ? -3.221 -2.93 8.938 1 95.38 25 ARG B N 1
ATOM 819 C CA . ARG B 1 25 ? -2.648 -3.301 7.648 1 95.38 25 ARG B CA 1
ATOM 820 C C . ARG B 1 25 ? -1.465 -4.246 7.824 1 95.38 25 ARG B C 1
ATOM 822 O O . ARG B 1 25 ? -1.296 -5.191 7.051 1 95.38 25 ARG B O 1
ATOM 829 N N . ILE B 1 26 ? -0.725 -4.016 8.852 1 97.5 26 ILE B N 1
ATOM 830 C CA . ILE B 1 26 ? 0.437 -4.855 9.117 1 97.5 26 ILE B CA 1
ATOM 831 C C . ILE B 1 26 ? -0.015 -6.289 9.398 1 97.5 26 ILE B C 1
ATOM 833 O O . ILE B 1 26 ? 0.548 -7.242 8.859 1 97.5 26 ILE B O 1
ATOM 837 N N . GLU B 1 27 ? -1.037 -6.391 10.148 1 96.19 27 GLU B N 1
ATOM 838 C CA . GLU B 1 27 ? -1.543 -7.715 10.5 1 96.19 27 GLU B CA 1
ATOM 839 C C . GLU B 1 27 ? -2.107 -8.438 9.281 1 96.19 27 GLU B C 1
ATOM 841 O O . GLU B 1 27 ? -1.93 -9.648 9.133 1 96.19 27 GLU B O 1
ATOM 846 N N . LYS B 1 28 ? -2.781 -7.68 8.438 1 96.06 28 LYS B N 1
ATOM 847 C CA . LYS B 1 28 ? -3.332 -8.266 7.219 1 96.06 28 LYS B CA 1
ATOM 848 C C . LYS B 1 28 ? -2.223 -8.789 6.312 1 96.06 28 LYS B C 1
ATOM 850 O O . LYS B 1 28 ? -2.34 -9.875 5.742 1 96.06 28 LYS B O 1
ATOM 855 N N . ILE B 1 29 ? -1.155 -8.016 6.215 1 96.94 29 ILE B N 1
ATOM 856 C CA . ILE B 1 29 ? -0.048 -8.398 5.348 1 96.94 29 ILE B CA 1
ATOM 857 C C . ILE B 1 29 ? 0.63 -9.648 5.898 1 96.94 29 ILE B C 1
ATOM 859 O O . ILE B 1 29 ? 1.031 -10.531 5.137 1 96.94 29 ILE B O 1
ATOM 863 N N . LYS B 1 30 ? 0.709 -9.742 7.191 1 97.44 30 LYS B N 1
ATOM 864 C CA . LYS B 1 30 ? 1.294 -10.93 7.812 1 97.44 30 LYS B CA 1
ATOM 865 C C . LYS B 1 30 ? 0.465 -12.172 7.508 1 97.44 30 LYS B C 1
ATOM 867 O O . LYS B 1 30 ? 1.016 -13.242 7.246 1 97.44 30 LYS B O 1
ATOM 872 N N . ARG B 1 31 ? -0.86 -12.031 7.551 1 96.19 31 ARG B N 1
ATOM 873 C CA . ARG B 1 31 ? -1.743 -13.148 7.23 1 96.19 31 ARG B CA 1
ATOM 874 C C . ARG B 1 31 ? -1.626 -13.531 5.762 1 96.19 31 ARG B C 1
ATOM 876 O O . ARG B 1 31 ? -1.645 -14.719 5.422 1 96.19 31 ARG B O 1
ATOM 883 N N . GLU B 1 32 ? -1.532 -12.609 4.844 1 95.75 32 GLU B N 1
ATOM 884 C CA . GLU B 1 32 ? -1.33 -12.852 3.418 1 95.75 32 GLU B CA 1
ATOM 885 C C . GLU B 1 32 ? -0.034 -13.617 3.166 1 95.75 32 GLU B C 1
ATOM 887 O O . GLU B 1 32 ? 0.022 -14.477 2.287 1 95.75 32 GLU B O 1
ATOM 892 N N . LYS B 1 33 ? 1.033 -13.164 3.982 1 96.69 33 LYS B N 1
ATOM 893 C CA . LYS B 1 33 ? 2.324 -13.836 3.855 1 96.69 33 LYS B CA 1
ATOM 894 C C . LYS B 1 33 ? 2.207 -15.32 4.188 1 96.69 33 LYS B C 1
ATOM 896 O O . LYS B 1 33 ? 2.723 -16.172 3.457 1 96.69 33 LYS B O 1
ATOM 901 N N . LEU B 1 34 ? 1.495 -15.641 5.207 1 96.38 34 LEU B N 1
ATOM 902 C CA . LEU B 1 34 ? 1.32 -17.031 5.637 1 96.38 34 LEU B CA 1
ATOM 903 C C . LEU B 1 34 ? 0.562 -17.828 4.586 1 96.38 34 LEU B C 1
ATOM 905 O O . LEU B 1 34 ? 0.91 -18.984 4.305 1 96.38 34 LEU B O 1
ATOM 909 N N . LYS B 1 35 ? -0.404 -17.234 4.039 1 94.81 35 LYS B N 1
ATOM 910 C CA . LYS B 1 35 ? -1.165 -17.891 2.988 1 94.81 35 LYS B CA 1
ATOM 911 C C . LYS B 1 35 ? -0.287 -18.188 1.775 1 94.81 35 LYS B C 1
ATOM 913 O O . LYS B 1 35 ? -0.358 -19.281 1.199 1 94.81 35 LYS B O 1
ATOM 918 N N . ALA B 1 36 ? 0.399 -17.203 1.351 1 95.12 36 ALA B N 1
ATOM 919 C CA . ALA B 1 36 ? 1.307 -17.375 0.219 1 95.12 36 ALA B CA 1
ATOM 920 C C . ALA B 1 36 ? 2.293 -18.5 0.475 1 95.12 36 ALA B C 1
ATOM 922 O O . ALA B 1 36 ? 2.592 -19.297 -0.428 1 95.12 36 ALA B O 1
ATOM 923 N N . GLN B 1 37 ? 2.805 -18.594 1.705 1 94.94 37 GLN B N 1
ATOM 924 C CA . GLN B 1 37 ? 3.742 -19.641 2.076 1 94.94 37 GLN B CA 1
ATOM 925 C C . GLN B 1 37 ? 3.105 -21.016 1.933 1 94.94 37 GLN B C 1
ATOM 927 O O . GLN B 1 37 ? 3.762 -21.969 1.505 1 94.94 37 GLN B O 1
ATOM 932 N N . LYS B 1 38 ? 1.863 -21.109 2.27 1 94 38 LYS B N 1
ATOM 933 C CA . LYS B 1 38 ? 1.149 -22.375 2.199 1 94 38 LYS B CA 1
ATOM 934 C C . LYS B 1 38 ? 0.945 -22.812 0.751 1 94 38 LYS B C 1
ATOM 936 O O . LYS B 1 38 ? 0.991 -24 0.445 1 94 38 LYS B O 1
ATOM 941 N N . ILE B 1 39 ? 0.778 -21.859 -0.105 1 93.19 39 ILE B N 1
ATOM 942 C CA . ILE B 1 39 ? 0.415 -22.188 -1.482 1 93.19 39 ILE B CA 1
ATOM 943 C C . ILE B 1 39 ? 1.677 -22.312 -2.332 1 93.19 39 ILE B C 1
ATOM 945 O O . ILE B 1 39 ? 1.816 -23.25 -3.109 1 93.19 39 ILE B O 1
ATOM 949 N N . LEU B 1 40 ? 2.584 -21.391 -2.199 1 93.12 40 LEU B N 1
ATOM 950 C CA . LEU B 1 40 ? 3.75 -21.328 -3.074 1 93.12 40 LEU B CA 1
ATOM 951 C C . LEU B 1 40 ? 4.93 -22.078 -2.459 1 93.12 40 LEU B C 1
ATOM 953 O O . LEU B 1 40 ? 5.855 -22.469 -3.168 1 93.12 40 LEU B O 1
ATOM 957 N N . GLY B 1 41 ? 4.918 -22.234 -1.162 1 89.06 41 GLY B N 1
ATOM 958 C CA . GLY B 1 41 ? 6.047 -22.797 -0.44 1 89.06 41 GLY B CA 1
ATOM 959 C C . GLY B 1 41 ? 6.797 -21.766 0.391 1 89.06 41 GLY B C 1
ATOM 960 O O . GLY B 1 41 ? 6.684 -20.562 0.153 1 89.06 41 GLY B O 1
ATOM 961 N N . PRO B 1 42 ? 7.477 -22.141 1.352 1 89.56 42 PRO B N 1
ATOM 962 C CA . PRO B 1 42 ? 8.133 -21.219 2.293 1 89.56 42 PRO B CA 1
ATOM 963 C C . PRO B 1 42 ? 9.219 -20.375 1.632 1 89.56 42 PRO B C 1
ATOM 965 O O . PRO B 1 42 ? 9.938 -20.859 0.754 1 89.56 42 PRO B O 1
ATOM 968 N N . ASN B 1 43 ? 9.344 -19.062 1.918 1 87.56 43 ASN B N 1
ATOM 969 C CA . ASN B 1 43 ? 10.398 -18.078 1.657 1 87.56 43 ASN B CA 1
ATOM 970 C C . ASN B 1 43 ? 10.438 -17.688 0.183 1 87.56 43 ASN B C 1
ATOM 972 O O . ASN B 1 43 ? 11.367 -17 -0.252 1 87.56 43 ASN B O 1
ATOM 976 N N . ILE B 1 44 ? 9.438 -18.125 -0.646 1 89 44 ILE B N 1
ATOM 977 C CA . ILE B 1 44 ? 9.492 -17.891 -2.084 1 89 44 ILE B CA 1
ATOM 978 C C . ILE B 1 44 ? 9.289 -16.406 -2.367 1 89 44 ILE B C 1
ATOM 980 O O . ILE B 1 44 ? 10 -15.812 -3.188 1 89 44 ILE B O 1
ATOM 984 N N . ILE B 1 45 ? 8.344 -15.828 -1.664 1 91.5 45 ILE B N 1
ATOM 985 C CA . ILE B 1 45 ? 8.117 -14.414 -1.926 1 91.5 45 ILE B CA 1
ATOM 986 C C . ILE B 1 45 ? 7.973 -13.656 -0.604 1 91.5 45 ILE B C 1
ATOM 988 O O . ILE B 1 45 ? 7.223 -12.688 -0.518 1 91.5 45 ILE B O 1
ATOM 992 N N . ASP B 1 46 ? 8.68 -14.109 0.337 1 94.44 46 ASP B N 1
ATOM 993 C CA . ASP B 1 46 ? 8.641 -13.477 1.651 1 94.44 46 ASP B CA 1
ATOM 994 C C . ASP B 1 46 ? 9.148 -12.039 1.582 1 94.44 46 ASP B C 1
ATOM 996 O O . ASP B 1 46 ? 8.703 -11.18 2.348 1 94.44 46 ASP B O 1
ATOM 1000 N N . ASP B 1 47 ? 10.094 -11.852 0.757 1 94.56 47 ASP B N 1
ATOM 1001 C CA . ASP B 1 47 ? 10.711 -10.531 0.632 1 94.56 47 ASP B CA 1
ATOM 1002 C C . ASP B 1 47 ? 9.672 -9.484 0.237 1 94.56 47 ASP B C 1
ATOM 1004 O O . ASP B 1 47 ? 9.75 -8.336 0.67 1 94.56 47 ASP B O 1
ATOM 1008 N N . VAL B 1 48 ? 8.703 -9.883 -0.583 1 95.94 48 VAL B N 1
ATOM 1009 C CA . VAL B 1 48 ? 7.648 -8.961 -1.005 1 95.94 48 VAL B CA 1
ATOM 1010 C C . VAL B 1 48 ? 6.84 -8.508 0.209 1 95.94 48 VAL B C 1
ATOM 1012 O O . VAL B 1 48 ? 6.633 -7.312 0.411 1 95.94 48 VAL B O 1
ATOM 1015 N N . TYR B 1 49 ? 6.434 -9.414 0.981 1 96.81 49 TYR B N 1
ATOM 1016 C CA . TYR B 1 49 ? 5.602 -9.117 2.145 1 96.81 49 TYR B CA 1
ATOM 1017 C C . TYR B 1 49 ? 6.406 -8.391 3.213 1 96.81 49 TYR B C 1
ATOM 1019 O O . TYR B 1 49 ? 5.898 -7.48 3.873 1 96.81 49 TYR B O 1
ATOM 1027 N N . ASP B 1 50 ? 7.684 -8.758 3.426 1 96.81 50 ASP B N 1
ATOM 1028 C CA . ASP B 1 50 ? 8.539 -8.094 4.406 1 96.81 50 ASP B CA 1
ATOM 1029 C C . ASP B 1 50 ? 8.781 -6.633 4.027 1 96.81 50 ASP B C 1
ATOM 1031 O O . ASP B 1 50 ? 8.781 -5.754 4.891 1 96.81 50 ASP B O 1
ATOM 1035 N N . MET B 1 51 ? 8.938 -6.375 2.766 1 96.56 51 MET B N 1
ATOM 1036 C CA . MET B 1 51 ? 9.133 -5.004 2.295 1 96.56 51 MET B CA 1
ATOM 1037 C C . MET B 1 51 ? 7.852 -4.188 2.465 1 96.56 51 MET B C 1
ATOM 1039 O O . MET B 1 51 ? 7.906 -3.012 2.826 1 96.56 51 MET B O 1
ATOM 1043 N N . ARG B 1 52 ? 6.719 -4.887 2.229 1 96.19 52 ARG B N 1
ATOM 1044 C CA . ARG B 1 52 ? 5.445 -4.203 2.428 1 96.19 52 ARG B CA 1
ATOM 1045 C C . ARG B 1 52 ? 5.246 -3.828 3.895 1 96.19 52 ARG B C 1
ATOM 1047 O O . ARG B 1 52 ? 4.852 -2.703 4.207 1 96.19 52 ARG B O 1
ATOM 1054 N N . ILE B 1 53 ? 5.551 -4.766 4.781 1 97.88 53 ILE B N 1
ATOM 1055 C CA . ILE B 1 53 ? 5.398 -4.527 6.211 1 97.88 53 ILE B CA 1
ATOM 1056 C C . ILE B 1 53 ? 6.301 -3.375 6.645 1 97.88 53 ILE B C 1
ATOM 1058 O O . ILE B 1 53 ? 5.859 -2.459 7.34 1 97.88 53 ILE B O 1
ATOM 1062 N N . LYS B 1 54 ? 7.539 -3.414 6.199 1 97.69 54 LYS B N 1
ATOM 1063 C CA . LYS B 1 54 ? 8.492 -2.371 6.559 1 97.69 54 LYS B CA 1
ATOM 1064 C C . LYS B 1 54 ? 8.016 -1 6.09 1 97.69 54 LYS B C 1
ATOM 1066 O O . LYS B 1 54 ? 8.133 -0.014 6.82 1 97.69 54 LYS B O 1
ATOM 1071 N N . THR B 1 55 ? 7.516 -1.001 4.902 1 97.81 55 THR B N 1
ATOM 1072 C CA . THR B 1 55 ? 7.051 0.26 4.332 1 97.81 55 THR B CA 1
ATOM 1073 C C . THR B 1 55 ? 5.875 0.814 5.133 1 97.81 55 THR B C 1
ATOM 1075 O O . THR B 1 55 ? 5.789 2.021 5.367 1 97.81 55 THR B O 1
ATOM 1078 N N . ILE B 1 56 ? 4.926 0.017 5.496 1 97.31 56 ILE B N 1
ATOM 1079 C CA . ILE B 1 56 ? 3.775 0.42 6.297 1 97.31 56 ILE B CA 1
ATOM 1080 C C . ILE B 1 56 ? 4.246 0.913 7.664 1 97.31 56 ILE B C 1
ATOM 1082 O O . ILE B 1 56 ? 3.748 1.918 8.18 1 97.31 56 ILE B O 1
ATOM 1086 N N . GLU B 1 57 ? 5.215 0.175 8.289 1 96.94 57 GLU B N 1
ATOM 1087 C CA . GLU B 1 57 ? 5.75 0.59 9.578 1 96.94 57 GLU B CA 1
ATOM 1088 C C . GLU B 1 57 ? 6.41 1.963 9.492 1 96.94 57 GLU B C 1
ATOM 1090 O O . GLU B 1 57 ? 6.211 2.812 10.359 1 96.94 57 GLU B O 1
ATOM 1095 N N . ASP B 1 58 ? 7.219 2.148 8.406 1 96.12 58 ASP B N 1
ATOM 1096 C CA . ASP B 1 58 ? 7.855 3.441 8.172 1 96.12 58 ASP B CA 1
ATOM 1097 C C . ASP B 1 58 ? 6.812 4.543 8.008 1 96.12 58 ASP B C 1
ATOM 1099 O O . ASP B 1 58 ? 6.984 5.652 8.523 1 96.12 58 ASP B O 1
ATOM 1103 N N . GLY B 1 59 ? 5.75 4.188 7.227 1 95.56 59 GLY B N 1
ATOM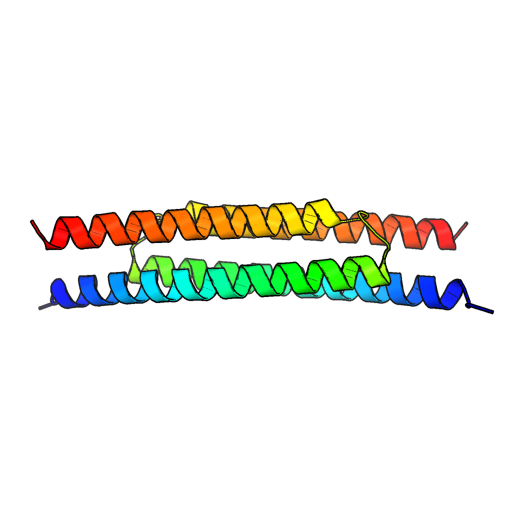 1104 C CA . GLY B 1 59 ? 4.672 5.148 7.059 1 95.56 59 GLY B CA 1
ATOM 1105 C C . GLY B 1 59 ? 3.967 5.488 8.359 1 95.56 59 GLY B C 1
ATOM 1106 O O . GLY B 1 59 ? 3.676 6.656 8.625 1 95.56 59 GLY B O 1
ATOM 1107 N N . LYS B 1 60 ? 3.764 4.492 9.164 1 96.5 60 LYS B N 1
ATOM 1108 C CA . LYS B 1 60 ? 3.15 4.707 10.469 1 96.5 60 LYS B CA 1
ATOM 1109 C C . LYS B 1 60 ? 3.99 5.656 11.32 1 96.5 60 LYS B C 1
ATOM 1111 O O . LYS B 1 60 ? 3.457 6.562 11.961 1 96.5 60 LYS B O 1
ATOM 1116 N N . GLN B 1 61 ? 5.219 5.406 11.352 1 96.56 61 GLN B N 1
ATOM 1117 C CA . GLN B 1 61 ? 6.129 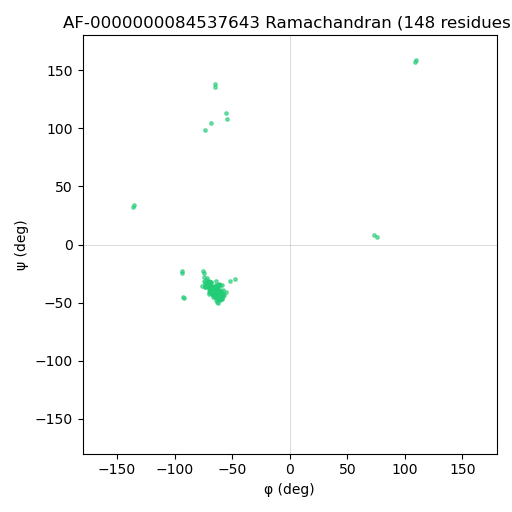6.234 12.133 1 96.56 61 GLN B CA 1
ATOM 1118 C C . GLN B 1 61 ? 6.074 7.691 11.688 1 96.56 61 GLN B C 1
ATOM 1120 O O . GLN B 1 61 ? 6.156 8.602 12.508 1 96.56 61 GLN B O 1
ATOM 1125 N N . ARG B 1 62 ? 6.02 7.902 10.438 1 95.5 62 ARG B N 1
ATOM 1126 C CA . ARG B 1 62 ? 5.906 9.25 9.898 1 95.5 62 ARG B CA 1
ATOM 1127 C C . ARG B 1 62 ? 4.645 9.945 10.406 1 95.5 62 ARG B C 1
ATOM 1129 O O . ARG B 1 62 ? 4.672 11.125 10.758 1 95.5 62 ARG B O 1
ATOM 1136 N N . PHE B 1 63 ? 3.494 9.25 10.43 1 95.12 63 PHE B N 1
ATOM 1137 C CA . PHE B 1 63 ? 2.246 9.781 10.953 1 95.12 63 PHE B CA 1
ATOM 1138 C C . PHE B 1 63 ? 2.381 10.109 12.438 1 95.12 63 PHE B C 1
ATOM 1140 O O . PHE B 1 63 ? 1.891 11.141 12.898 1 95.12 63 PHE B O 1
ATOM 1147 N N . GLU B 1 64 ? 3.045 9.234 13.133 1 95.25 64 GLU B N 1
ATOM 1148 C CA . GLU B 1 64 ? 3.232 9.45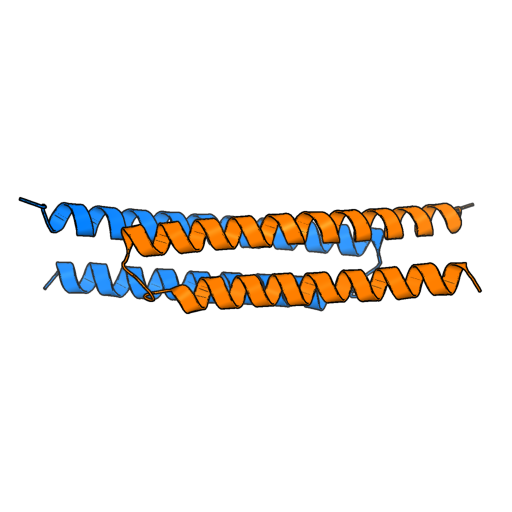3 14.562 1 95.25 64 GLU B CA 1
ATOM 1149 C C . GLU B 1 64 ? 4.078 10.695 14.828 1 95.25 64 GLU B C 1
ATOM 1151 O O . GLU B 1 64 ? 3.779 11.469 15.734 1 95.25 64 GLU B O 1
ATOM 1156 N N . ASN B 1 65 ? 5.113 10.852 13.992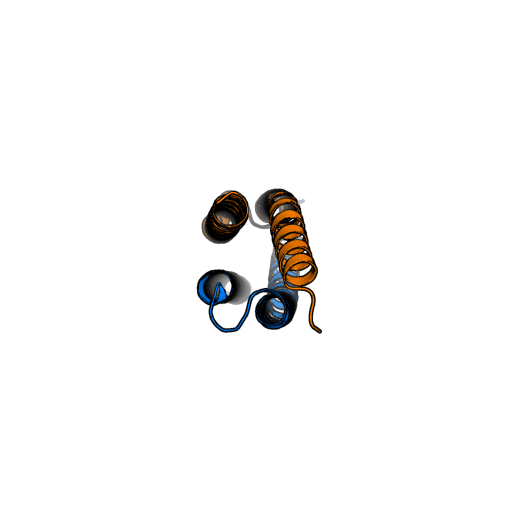 1 94.19 65 ASN B N 1
ATOM 1157 C CA . ASN B 1 65 ? 5.961 12.031 14.133 1 94.19 65 ASN B CA 1
ATOM 1158 C C . ASN B 1 65 ? 5.191 13.312 13.836 1 94.19 65 ASN B C 1
ATOM 1160 O O . ASN B 1 65 ? 5.352 14.312 14.539 1 94.19 65 ASN B O 1
ATOM 1164 N N . LEU B 1 66 ? 4.359 13.242 12.828 1 93 66 LEU B N 1
ATOM 1165 C CA . LEU B 1 66 ? 3.561 14.406 12.461 1 93 66 LEU B CA 1
ATOM 1166 C C . LEU B 1 66 ? 2.551 14.734 13.555 1 93 66 LEU B C 1
ATOM 1168 O O . LEU B 1 66 ? 2.33 15.898 13.875 1 93 66 LEU B O 1
ATOM 1172 N N . LEU B 1 67 ? 1.921 13.734 14.086 1 93.12 67 LEU B N 1
ATOM 1173 C CA . LEU B 1 67 ? 0.972 13.914 15.18 1 93.12 67 LEU B CA 1
ATOM 1174 C C . LEU B 1 67 ? 1.643 14.578 16.375 1 93.12 67 LEU B C 1
ATOM 1176 O O . LEU B 1 67 ? 1.095 15.516 16.953 1 93.12 67 LEU B O 1
ATOM 1180 N N . LYS B 1 68 ? 2.873 14.086 16.688 1 93.31 68 LYS B N 1
ATOM 1181 C CA . LYS B 1 68 ? 3.621 14.641 17.797 1 93.31 68 LYS B CA 1
ATOM 1182 C C . LYS B 1 68 ? 3.926 16.125 17.578 1 93.31 68 LYS B C 1
ATOM 1184 O O . LYS B 1 68 ? 3.795 16.938 18.5 1 93.31 68 LYS B O 1
ATOM 1189 N N . GLU B 1 69 ? 4.324 16.484 16.391 1 88.56 69 GLU B N 1
ATOM 1190 C CA . GLU B 1 69 ? 4.625 17.875 16.047 1 88.56 69 GLU B CA 1
ATOM 1191 C 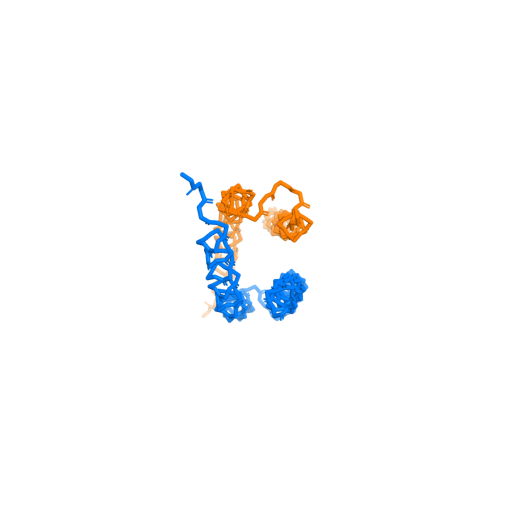C . GLU B 1 69 ? 3.393 18.766 16.188 1 88.56 69 GLU B C 1
ATOM 1193 O O . GLU B 1 69 ? 3.482 19.875 16.688 1 88.56 69 GLU B O 1
ATOM 1198 N N . LEU B 1 70 ? 2.24 18.25 15.773 1 86.31 70 LEU B N 1
ATOM 1199 C CA . LEU B 1 70 ? 1.007 19.016 15.836 1 86.31 70 LEU B CA 1
ATOM 1200 C C . LEU B 1 70 ? 0.557 19.219 17.281 1 86.31 70 LEU B C 1
ATOM 1202 O O . LEU B 1 70 ? 0.1 20.297 17.656 1 86.31 70 LEU B O 1
ATOM 1206 N N . MET B 1 71 ? 0.681 18.219 18.047 1 86.81 71 MET B N 1
ATOM 1207 C CA . MET B 1 71 ? 0.259 18.297 19.438 1 86.81 71 MET B CA 1
ATOM 1208 C C . MET B 1 71 ? 1.177 19.219 20.234 1 86.81 71 MET B C 1
ATOM 1210 O O . MET B 1 71 ? 0.72 19.938 21.109 1 86.81 71 MET B O 1
ATOM 1214 N N . GLU B 1 72 ? 2.494 19.297 19.891 1 81.69 72 GLU B N 1
ATOM 1215 C CA . GLU B 1 72 ? 3.455 20.172 20.562 1 81.69 72 GLU B CA 1
ATOM 1216 C C . GLU B 1 72 ? 3.252 21.625 20.172 1 81.69 72 GLU B C 1
ATOM 1218 O O . GLU B 1 72 ? 3.453 22.531 20.984 1 81.69 72 GLU B O 1
ATOM 1223 N N . ASN B 1 73 ? 2.844 21.859 18.938 1 76.44 73 ASN B N 1
ATOM 1224 C CA . ASN B 1 73 ? 2.598 23.219 18.484 1 76.44 73 ASN B CA 1
ATOM 1225 C C . ASN B 1 73 ? 1.303 23.781 19.062 1 76.44 73 ASN B C 1
ATOM 1227 O O . ASN B 1 73 ? 1.174 25 19.234 1 76.44 73 ASN B O 1
ATOM 1231 N N . GLN B 1 74 ? 0.411 2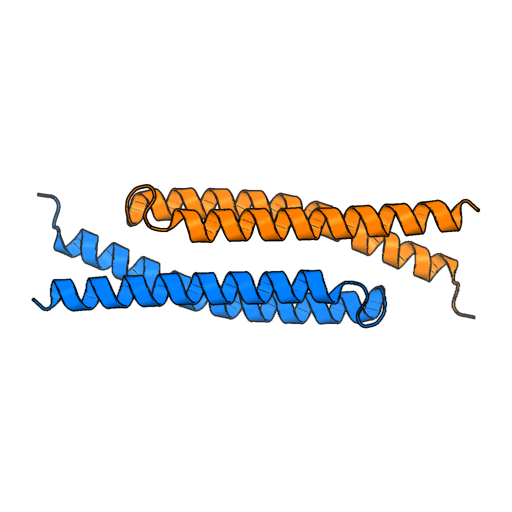2.953 19.344 1 68.38 74 GLN B N 1
ATOM 1232 C CA . GLN B 1 74 ? -0.815 23.422 20 1 68.38 74 GLN B CA 1
ATOM 1233 C C . GLN B 1 74 ? -0.562 23.797 21.453 1 68.38 74 GLN B C 1
ATOM 1235 O O . GLN B 1 74 ? -1.201 24.719 21.984 1 68.38 74 GLN B O 1
ATOM 1240 N N . ALA B 1 75 ? 0.322 23.078 22 1 61.81 75 ALA B N 1
ATOM 1241 C CA . ALA B 1 75 ? 0.588 23.328 23.422 1 61.81 75 ALA B CA 1
ATOM 1242 C C . ALA B 1 75 ? 1.376 24.625 23.609 1 61.81 75 ALA B C 1
ATOM 1244 O O . ALA B 1 75 ? 1.309 25.25 24.672 1 61.81 75 ALA B O 1
ATOM 1245 N N . MET B 1 76 ? 2.092 25.062 22.656 1 54.62 76 MET B N 1
ATOM 1246 C CA . MET B 1 76 ? 2.842 26.297 22.812 1 54.62 76 MET B CA 1
ATOM 1247 C C . MET B 1 76 ? 1.981 27.5 22.438 1 54.62 76 MET B C 1
ATOM 1249 O O . MET B 1 76 ? 2.092 28.562 23.062 1 54.62 76 MET B O 1
#

Organism: NCBI:txid1434108